Protein AF-A0A4Q5WUY0-F1 (afdb_monomer)

Structure (mmCIF, N/CA/C/O backbone):
data_AF-A0A4Q5WUY0-F1
#
_entry.id   AF-A0A4Q5WUY0-F1
#
loop_
_atom_site.group_PDB
_atom_site.id
_atom_site.type_symbol
_atom_site.label_atom_id
_atom_site.label_alt_id
_atom_site.label_comp_id
_atom_site.label_asym_id
_atom_site.label_entity_id
_atom_site.label_seq_id
_atom_site.pdbx_PDB_ins_code
_atom_site.Cartn_x
_atom_site.Cartn_y
_atom_site.Cartn_z
_atom_site.occupancy
_atom_site.B_iso_or_equiv
_atom_site.auth_seq_id
_atom_site.auth_comp_id
_atom_site.auth_asym_id
_atom_site.auth_atom_id
_atom_site.pdbx_PDB_model_num
ATOM 1 N N . MET A 1 1 ? -27.852 2.510 27.906 1.00 61.91 1 MET A N 1
ATOM 2 C CA . MET A 1 1 ? -26.648 3.378 27.878 1.00 61.91 1 MET A CA 1
ATOM 3 C C . MET A 1 1 ? -25.350 2.565 27.830 1.00 61.91 1 MET A C 1
ATOM 5 O O . MET A 1 1 ? -24.625 2.696 26.857 1.00 61.91 1 MET A O 1
ATOM 9 N N . ARG A 1 2 ? -25.082 1.668 28.798 1.00 67.31 2 ARG A N 1
ATOM 10 C CA . ARG A 1 2 ? -23.842 0.852 28.848 1.00 67.31 2 ARG A CA 1
ATOM 11 C C . ARG A 1 2 ? -23.657 -0.089 27.644 1.00 67.31 2 ARG A C 1
ATOM 13 O O . ARG A 1 2 ? -22.570 -0.141 27.086 1.00 67.31 2 ARG A O 1
ATOM 20 N N . SER A 1 3 ? -24.718 -0.762 27.191 1.00 76.44 3 SER A N 1
ATOM 21 C CA . SER A 1 3 ? -24.634 -1.687 26.045 1.00 76.44 3 SER A CA 1
ATOM 22 C C . SER A 1 3 ? -24.416 -0.974 24.706 1.00 76.44 3 SER A C 1
ATOM 24 O O . SER A 1 3 ? -23.658 -1.458 23.880 1.00 76.44 3 SER A O 1
ATOM 26 N N . LEU A 1 4 ? -25.015 0.208 24.506 1.00 88.94 4 LEU A N 1
ATOM 27 C CA . LEU A 1 4 ? -24.793 1.030 23.306 1.00 88.94 4 LEU A CA 1
ATOM 28 C C . LEU A 1 4 ? -23.346 1.533 23.226 1.00 88.94 4 LEU A C 1
ATOM 30 O O . LEU A 1 4 ? -22.738 1.472 22.162 1.00 88.94 4 LEU A O 1
ATOM 34 N N . ALA A 1 5 ? -22.775 1.958 24.357 1.00 89.00 5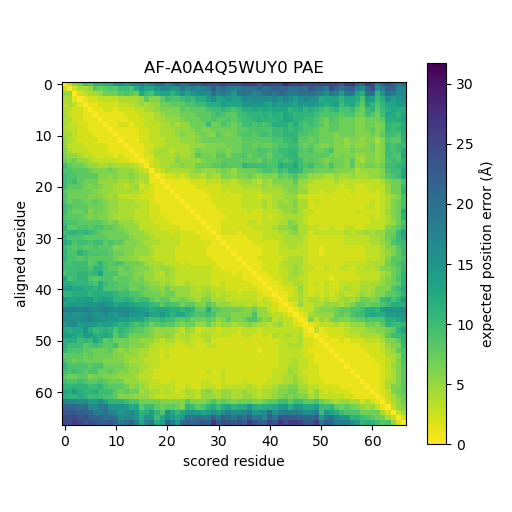 ALA A N 1
ATOM 35 C CA . ALA A 1 5 ? -21.366 2.336 24.433 1.00 89.00 5 ALA A CA 1
ATOM 36 C C . ALA A 1 5 ? -20.435 1.151 24.122 1.00 89.00 5 ALA A C 1
ATOM 38 O O . ALA A 1 5 ? -19.440 1.324 23.424 1.00 89.00 5 ALA A O 1
ATOM 39 N N . ALA A 1 6 ? -20.782 -0.060 24.573 1.00 90.69 6 ALA A N 1
ATOM 40 C CA . ALA A 1 6 ? -20.028 -1.269 24.248 1.00 90.69 6 ALA A CA 1
ATOM 41 C C . ALA A 1 6 ? -20.067 -1.591 22.744 1.00 90.69 6 ALA A C 1
ATOM 43 O O . ALA A 1 6 ? -19.018 -1.828 22.153 1.00 90.69 6 ALA A O 1
ATOM 44 N N . PHE A 1 7 ? -21.239 -1.529 22.100 1.00 93.62 7 PHE A N 1
ATOM 45 C CA . PHE A 1 7 ? -21.343 -1.715 20.646 1.00 93.62 7 PHE A CA 1
ATOM 46 C C . PHE A 1 7 ? -20.549 -0.665 19.867 1.00 93.62 7 PHE A C 1
ATOM 48 O O . PHE A 1 7 ? -19.870 -1.002 18.899 1.00 93.62 7 PHE A O 1
ATOM 55 N N . PHE A 1 8 ? -20.595 0.592 20.307 1.00 92.38 8 PHE A N 1
ATOM 56 C CA . PHE A 1 8 ? -19.837 1.671 19.686 1.00 92.38 8 PHE A CA 1
ATOM 57 C C . PHE A 1 8 ? -18.322 1.446 19.801 1.00 92.38 8 PHE A C 1
ATOM 59 O O . PHE A 1 8 ? -17.609 1.555 18.808 1.00 92.38 8 PHE A O 1
ATOM 66 N N . LEU A 1 9 ? -17.832 1.046 20.978 1.00 90.19 9 LEU A N 1
ATOM 67 C CA . LEU A 1 9 ? -16.420 0.710 21.179 1.00 90.19 9 LEU A CA 1
ATOM 68 C C . LEU A 1 9 ? -15.977 -0.485 20.328 1.00 90.19 9 LEU A C 1
ATOM 70 O O . LEU A 1 9 ? -14.921 -0.431 19.704 1.00 90.19 9 LEU A O 1
ATOM 74 N N . VAL A 1 10 ? -16.792 -1.540 20.253 1.00 91.94 10 VAL A N 1
ATOM 75 C CA . VAL A 1 10 ? -16.504 -2.701 19.397 1.00 91.94 10 VAL A CA 1
ATOM 76 C C . VAL A 1 10 ? -16.419 -2.281 17.929 1.00 91.94 10 VAL A C 1
ATOM 78 O O . VAL A 1 10 ? -15.484 -2.675 17.234 1.00 91.94 10 VAL A O 1
ATOM 81 N N . LEU A 1 11 ? -17.339 -1.434 17.460 1.00 90.19 11 LEU A N 1
ATOM 82 C CA . LEU A 1 11 ? -17.317 -0.919 16.092 1.00 90.19 11 LEU A CA 1
ATOM 83 C C . LEU A 1 11 ? -16.039 -0.118 15.797 1.00 90.19 11 LEU A C 1
ATOM 85 O O . LEU A 1 11 ? -15.439 -0.305 14.740 1.00 90.19 11 LEU A O 1
ATOM 89 N N . LEU A 1 12 ? -15.589 0.727 16.729 1.00 88.56 12 LEU A N 1
ATOM 90 C CA . LEU A 1 12 ? -14.350 1.497 16.578 1.00 88.56 12 LEU A CA 1
ATOM 91 C C . LEU A 1 12 ? -13.114 0.594 16.467 1.00 88.56 12 LEU A C 1
ATOM 93 O O . LEU A 1 12 ? -12.294 0.783 15.568 1.00 88.56 12 LEU A O 1
ATOM 97 N N . VAL A 1 13 ? -13.008 -0.424 17.325 1.00 87.00 13 VAL A N 1
ATOM 98 C CA . VAL A 1 13 ? -11.894 -1.388 17.294 1.00 87.00 13 VAL A CA 1
ATOM 99 C C . VAL A 1 13 ? -11.873 -2.172 15.978 1.00 87.00 13 VAL A C 1
ATOM 101 O O . VAL A 1 13 ? -10.807 -2.395 15.392 1.00 87.00 13 VAL A O 1
ATOM 104 N N . LEU A 1 14 ? -13.047 -2.559 15.474 1.00 86.12 14 LEU A N 1
ATOM 105 C CA . LEU A 1 14 ? -13.167 -3.216 14.175 1.00 86.12 14 LEU A CA 1
ATOM 106 C C . LEU A 1 14 ? -12.706 -2.286 13.045 1.00 86.12 14 LEU A C 1
ATOM 108 O O . LEU A 1 14 ? -11.851 -2.678 12.255 1.00 86.12 14 LEU A O 1
ATOM 112 N N . LEU A 1 15 ? -13.198 -1.045 12.991 1.00 84.06 15 LEU A N 1
ATOM 113 C CA . LEU A 1 15 ? -12.821 -0.068 11.959 1.00 84.06 15 LEU A CA 1
ATOM 114 C C . LEU A 1 15 ? -11.306 0.208 11.928 1.00 84.06 15 LEU A C 1
ATOM 116 O O . LEU A 1 15 ? -10.699 0.245 10.851 1.00 84.06 15 LEU A O 1
ATOM 120 N N . GLN A 1 16 ? -10.673 0.328 13.098 1.00 80.69 16 GLN A N 1
ATOM 121 C CA . GLN A 1 16 ? -9.220 0.479 13.203 1.00 80.69 16 GLN A CA 1
ATOM 122 C C . GLN A 1 16 ? -8.482 -0.754 12.666 1.00 80.69 16 GLN A C 1
ATOM 124 O O . GLN A 1 16 ? -7.492 -0.627 11.941 1.00 80.69 16 GLN A O 1
ATOM 129 N N . SER A 1 17 ? -8.996 -1.950 12.953 1.00 80.25 17 SER A N 1
ATOM 130 C CA . SER A 1 17 ? -8.411 -3.205 12.476 1.00 80.25 17 SER A CA 1
ATOM 131 C C . SER A 1 17 ? -8.520 -3.340 10.956 1.00 80.25 17 SER A C 1
ATOM 133 O O . SER A 1 17 ? -7.539 -3.691 10.300 1.0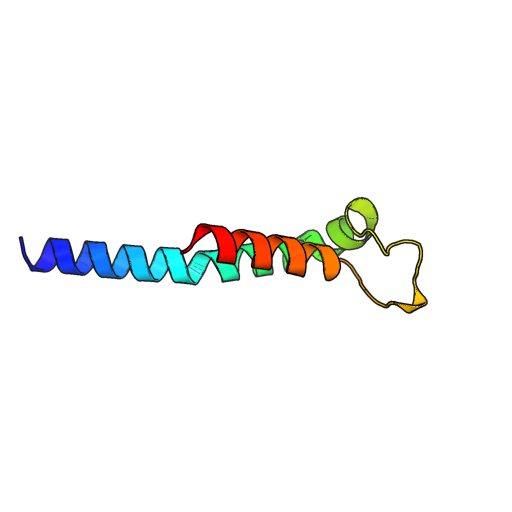0 80.25 17 SER A O 1
ATOM 135 N N . PHE A 1 18 ? -9.670 -3.000 10.366 1.00 84.88 18 PHE A N 1
ATOM 136 C CA . PHE A 1 18 ? -9.915 -3.139 8.925 1.00 84.88 18 PHE A CA 1
ATOM 137 C C . PHE A 1 18 ? -9.079 -2.194 8.056 1.00 84.88 18 PHE A C 1
ATOM 139 O O . PHE A 1 18 ? -8.793 -2.524 6.906 1.00 84.88 18 PHE A O 1
ATOM 146 N N . SER A 1 19 ? -8.623 -1.060 8.589 1.00 81.81 19 SER A N 1
ATOM 147 C CA . SER A 1 19 ? -7.894 -0.049 7.811 1.00 81.81 19 SER A CA 1
ATOM 148 C C . SER A 1 19 ? -6.637 -0.610 7.125 1.00 81.81 19 SER A C 1
ATOM 150 O O . SER A 1 19 ? -6.399 -0.352 5.945 1.00 81.81 19 SER A O 1
ATOM 152 N N . LYS A 1 20 ? -5.864 -1.463 7.812 1.0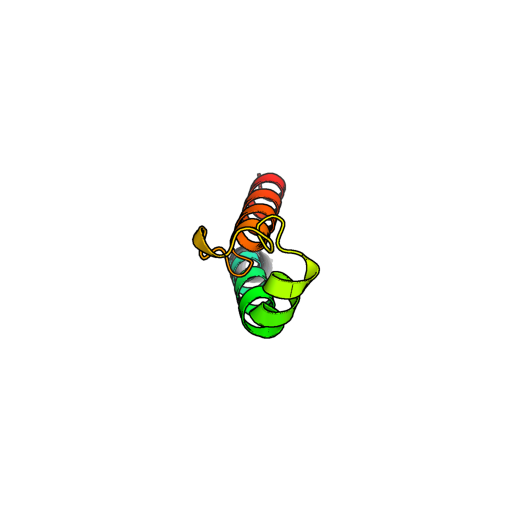0 86.62 20 LYS A N 1
ATOM 153 C CA . LYS A 1 20 ? -4.673 -2.120 7.234 1.00 86.62 20 LYS A CA 1
ATOM 154 C C . LYS A 1 20 ? -5.036 -3.159 6.168 1.00 86.62 20 LYS A C 1
ATOM 156 O O . LYS A 1 20 ? -4.352 -3.267 5.148 1.00 86.62 20 LYS A O 1
ATOM 161 N N . TRP A 1 21 ? -6.123 -3.898 6.386 1.00 89.38 21 TRP A N 1
ATOM 162 C CA . TRP A 1 21 ? -6.616 -4.908 5.447 1.00 89.38 21 TRP A CA 1
ATOM 163 C C . TRP A 1 21 ? -7.095 -4.283 4.142 1.00 89.38 21 TRP A C 1
ATOM 165 O O . TRP A 1 21 ? -6.769 -4.799 3.078 1.00 89.38 21 TRP A O 1
ATOM 175 N N . VAL A 1 22 ? -7.786 -3.142 4.208 1.00 90.31 22 VAL A N 1
ATOM 176 C CA . VAL A 1 22 ? -8.223 -2.401 3.016 1.00 90.31 22 VAL A CA 1
ATOM 177 C C . VAL A 1 22 ? -7.024 -1.964 2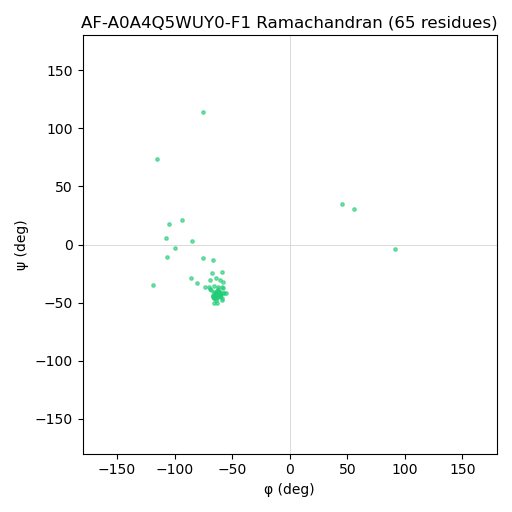.173 1.00 90.31 22 VAL A C 1
ATOM 179 O O . VAL A 1 22 ? -7.034 -2.157 0.961 1.00 90.31 22 VAL A O 1
ATOM 182 N N . ILE A 1 23 ? -5.954 -1.454 2.796 1.00 91.38 23 ILE A N 1
ATOM 183 C CA . ILE A 1 23 ? -4.729 -1.051 2.081 1.00 91.38 23 ILE A CA 1
ATOM 184 C C . ILE A 1 23 ? -4.073 -2.251 1.382 1.00 91.38 23 ILE A C 1
ATOM 186 O O . ILE A 1 23 ? -3.633 -2.139 0.236 1.00 91.38 23 ILE A O 1
ATOM 190 N N . MET A 1 24 ? -4.003 -3.406 2.052 1.00 91.69 24 MET A N 1
ATOM 191 C CA . MET A 1 24 ? -3.459 -4.620 1.439 1.00 91.69 24 MET A CA 1
ATOM 192 C C . MET A 1 24 ? -4.350 -5.166 0.319 1.00 91.69 24 MET A C 1
ATOM 194 O O . MET A 1 24 ? -3.822 -5.596 -0.706 1.00 91.69 24 MET A O 1
ATOM 198 N N . ALA A 1 25 ? -5.673 -5.123 0.483 1.00 93.06 25 ALA A N 1
ATOM 199 C CA . ALA A 1 25 ? -6.630 -5.564 -0.525 1.00 93.06 25 ALA A CA 1
ATOM 200 C C . ALA A 1 25 ? -6.580 -4.682 -1.782 1.00 93.06 25 ALA A C 1
ATOM 202 O O . ALA A 1 25 ? -6.473 -5.214 -2.886 1.00 93.06 25 ALA A O 1
ATOM 203 N N . ASP A 1 26 ? -6.562 -3.354 -1.623 1.00 91.31 26 ASP A N 1
ATOM 204 C CA . ASP A 1 26 ? -6.390 -2.402 -2.729 1.00 91.31 26 ASP A CA 1
ATOM 205 C C . ASP A 1 26 ? -5.070 -2.649 -3.469 1.00 91.31 26 ASP A C 1
ATOM 207 O O . ASP A 1 26 ? -5.035 -2.766 -4.695 1.00 91.31 26 ASP A O 1
ATOM 211 N N . TYR A 1 27 ? -3.976 -2.835 -2.725 1.00 93.81 27 TYR A N 1
ATOM 212 C CA . TYR A 1 27 ? -2.691 -3.173 -3.326 1.00 93.81 27 TYR A CA 1
ATOM 213 C C . TY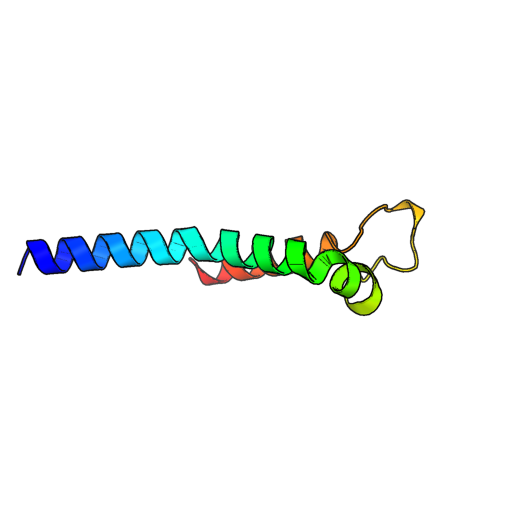R A 1 27 ? -2.726 -4.500 -4.090 1.00 93.81 27 TYR A C 1
ATOM 215 O O . TYR A 1 27 ? -2.133 -4.588 -5.161 1.00 93.81 27 TYR A O 1
ATOM 223 N N . ALA A 1 28 ? -3.387 -5.533 -3.562 1.00 93.06 28 ALA A N 1
ATOM 224 C CA . ALA A 1 28 ? -3.491 -6.828 -4.226 1.00 93.06 28 ALA A CA 1
ATOM 225 C C . ALA A 1 28 ? -4.323 -6.737 -5.514 1.00 93.06 28 ALA A C 1
ATOM 227 O O . ALA A 1 28 ? -3.878 -7.226 -6.553 1.00 93.06 28 ALA A O 1
ATOM 228 N N . ALA A 1 29 ? -5.473 -6.058 -5.462 1.00 95.25 29 ALA A N 1
ATOM 229 C CA . ALA A 1 29 ? -6.355 -5.847 -6.607 1.00 95.25 29 ALA A CA 1
ATOM 230 C C . ALA A 1 29 ? -5.682 -5.011 -7.708 1.00 95.25 29 ALA A C 1
ATOM 232 O O . ALA A 1 29 ? -5.773 -5.341 -8.889 1.00 95.25 29 ALA A O 1
ATOM 233 N N . ASN A 1 30 ? -4.932 -3.974 -7.324 1.00 94.50 30 ASN A N 1
ATOM 234 C CA . ASN A 1 30 ? -4.312 -3.022 -8.247 1.00 94.50 30 ASN A CA 1
ATOM 235 C C . ASN A 1 30 ? -2.798 -3.217 -8.413 1.00 94.50 30 ASN A C 1
ATOM 237 O O . ASN A 1 30 ? -2.100 -2.327 -8.908 1.00 94.50 30 ASN A O 1
ATOM 241 N N . ARG A 1 31 ? -2.253 -4.383 -8.039 1.00 91.81 31 ARG A N 1
ATOM 242 C CA . ARG A 1 31 ? -0.799 -4.614 -7.972 1.00 91.81 31 ARG A CA 1
ATOM 243 C C . ARG A 1 31 ? -0.080 -4.307 -9.281 1.00 91.81 31 ARG A C 1
ATOM 245 O O . ARG A 1 31 ? 0.993 -3.708 -9.266 1.00 91.81 31 ARG A O 1
ATOM 252 N N . ALA A 1 32 ? -0.669 -4.695 -10.412 1.00 91.56 32 ALA A N 1
ATOM 253 C CA . ALA A 1 32 ? -0.096 -4.450 -11.734 1.00 91.56 32 ALA A CA 1
ATOM 254 C C . ALA A 1 32 ? -0.006 -2.949 -12.053 1.00 91.56 32 ALA A C 1
ATOM 256 O O . ALA A 1 32 ? 1.027 -2.484 -12.534 1.00 91.56 32 ALA A O 1
ATOM 257 N N . PHE A 1 33 ? -1.052 -2.183 -11.736 1.00 93.81 33 PHE A N 1
ATOM 258 C CA . PHE A 1 33 ? -1.070 -0.731 -11.904 1.00 93.81 33 PHE A CA 1
ATOM 259 C C . PHE A 1 33 ? -0.067 -0.048 -10.967 1.00 93.81 33 PHE A C 1
ATOM 261 O O . PHE A 1 33 ? 0.742 0.766 -11.408 1.00 93.81 33 PHE A O 1
ATOM 268 N N . VAL A 1 34 ? -0.037 -0.440 -9.690 1.00 93.25 34 VAL A N 1
ATOM 269 C CA . VAL A 1 34 ? 0.910 0.106 -8.707 1.00 93.25 34 VAL A CA 1
ATOM 270 C C . VAL A 1 34 ? 2.355 -0.164 -9.132 1.00 93.25 34 VAL A C 1
ATOM 272 O O . VAL A 1 34 ? 3.185 0.742 -9.088 1.00 93.25 34 VAL A O 1
ATOM 275 N N . ALA A 1 35 ? 2.662 -1.377 -9.597 1.00 92.31 35 ALA A N 1
ATOM 276 C CA . ALA A 1 35 ? 3.994 -1.740 -10.072 1.00 92.31 35 ALA A CA 1
ATOM 277 C C . ALA A 1 35 ? 4.410 -0.979 -11.344 1.00 92.31 35 ALA A C 1
ATOM 279 O O . ALA A 1 35 ? 5.583 -0.645 -11.494 1.00 92.31 35 ALA A O 1
ATOM 280 N N . ARG A 1 36 ? 3.468 -0.708 -12.256 1.00 91.88 36 ARG A N 1
ATOM 281 C CA . ARG A 1 36 ? 3.749 -0.051 -13.541 1.00 91.88 36 ARG A CA 1
ATOM 282 C C . ARG A 1 36 ? 3.748 1.471 -13.467 1.00 91.88 36 ARG A C 1
ATOM 284 O O . ARG A 1 36 ? 4.465 2.080 -14.250 1.00 91.88 36 ARG A O 1
ATOM 291 N N . THR A 1 37 ? 2.986 2.081 -12.566 1.00 91.75 37 THR A N 1
ATOM 292 C CA . THR A 1 37 ? 2.755 3.536 -12.591 1.00 91.75 37 THR A CA 1
ATOM 293 C C . THR A 1 37 ? 3.245 4.244 -11.330 1.00 91.75 37 THR A C 1
ATOM 295 O O . THR A 1 37 ? 3.746 5.357 -11.425 1.00 91.75 37 THR A O 1
ATOM 298 N N . LEU A 1 38 ? 3.144 3.616 -10.152 1.00 92.44 38 LEU A N 1
ATOM 299 C CA . LEU A 1 38 ? 3.487 4.253 -8.869 1.00 92.44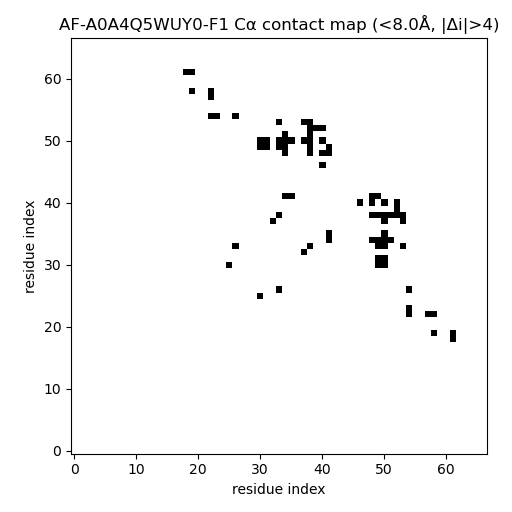 38 LEU A CA 1
ATOM 300 C C . LEU A 1 38 ? 4.804 3.750 -8.259 1.00 92.44 38 LEU A C 1
ATOM 302 O O . LEU A 1 38 ? 5.271 4.296 -7.260 1.00 92.44 38 LEU A O 1
ATOM 306 N N . CYS A 1 39 ? 5.383 2.674 -8.791 1.00 92.25 39 CYS A N 1
ATOM 307 C CA . CYS A 1 39 ? 6.596 2.081 -8.246 1.00 92.25 39 CYS A CA 1
ATOM 308 C C . CYS A 1 39 ? 7.822 2.925 -8.607 1.00 92.25 39 CYS A C 1
ATOM 310 O O . CYS A 1 39 ? 8.237 2.966 -9.757 1.00 92.25 39 CYS A O 1
ATOM 312 N N . GLU A 1 40 ? 8.460 3.510 -7.598 1.00 91.44 40 GLU A N 1
ATOM 313 C CA . GLU A 1 40 ? 9.689 4.303 -7.754 1.00 91.44 40 GLU A CA 1
ATOM 314 C C . GLU A 1 40 ? 10.873 3.458 -8.264 1.00 91.44 40 GLU A C 1
ATOM 316 O O . GLU A 1 40 ? 11.730 3.936 -8.993 1.00 91.44 40 GLU A O 1
ATOM 321 N N . ASN A 1 41 ? 10.875 2.155 -7.956 1.00 89.12 41 ASN A N 1
ATOM 322 C CA . ASN A 1 41 ? 11.892 1.202 -8.413 1.00 89.12 41 ASN A CA 1
ATOM 323 C C . ASN A 1 41 ? 11.504 0.475 -9.715 1.00 89.12 41 ASN A C 1
ATOM 325 O O . ASN A 1 41 ? 12.001 -0.625 -9.962 1.00 89.12 41 ASN A O 1
ATOM 329 N N . ARG A 1 42 ? 10.578 1.017 -10.523 1.00 85.75 42 ARG A N 1
ATOM 330 C CA . ARG A 1 42 ? 10.113 0.356 -11.760 1.00 85.75 42 ARG A CA 1
ATOM 331 C C . ARG A 1 42 ? 11.260 0.088 -12.737 1.00 85.75 42 ARG A C 1
ATOM 333 O O . ARG A 1 42 ? 11.294 -0.979 -13.340 1.00 85.75 42 ARG A O 1
ATOM 340 N N . ASP A 1 43 ? 12.221 1.004 -12.815 1.00 87.94 43 ASP A N 1
ATOM 341 C CA . ASP A 1 43 ? 13.364 0.913 -13.733 1.00 87.94 43 ASP A CA 1
ATOM 342 C C . ASP A 1 43 ? 14.527 0.076 -13.163 1.00 87.94 43 ASP A C 1
ATOM 344 O O . ASP A 1 43 ? 15.575 -0.071 -13.787 1.00 87.94 43 ASP A O 1
ATOM 348 N N . ARG A 1 44 ? 14.345 -0.513 -11.969 1.00 87.06 44 ARG A N 1
ATOM 349 C CA . ARG A 1 44 ? 15.300 -1.427 -11.321 1.00 87.06 44 ARG A CA 1
ATOM 350 C C . ARG A 1 44 ? 14.695 -2.830 -11.182 1.00 87.06 44 ARG A C 1
ATOM 352 O O . ARG A 1 44 ? 14.353 -3.242 -10.068 1.00 87.06 44 ARG A O 1
ATOM 359 N N . PRO A 1 45 ? 14.573 -3.600 -12.278 1.00 75.19 45 PRO A N 1
ATOM 360 C CA . PRO A 1 45 ? 13.939 -4.920 -12.262 1.00 75.19 45 PRO A CA 1
ATOM 361 C C . PRO A 1 45 ? 14.643 -5.915 -11.324 1.00 75.19 45 PRO A C 1
ATOM 363 O O . PRO A 1 45 ? 13.973 -6.733 -10.689 1.00 75.19 45 PRO A O 1
ATOM 366 N N . GLN A 1 46 ? 15.964 -5.789 -11.132 1.00 83.00 46 GLN A N 1
ATOM 367 C CA . GLN A 1 46 ? 16.727 -6.583 -10.159 1.00 83.00 46 GLN A CA 1
ATOM 368 C C . GLN A 1 46 ? 16.240 -6.431 -8.707 1.00 83.00 46 GLN A C 1
ATOM 370 O O . GLN A 1 46 ? 16.408 -7.352 -7.913 1.00 83.00 46 GLN A O 1
ATOM 375 N N . ALA A 1 47 ? 15.574 -5.324 -8.355 1.00 82.06 47 ALA A N 1
ATOM 376 C CA . ALA A 1 47 ? 15.046 -5.106 -7.008 1.00 82.06 47 ALA A CA 1
ATOM 377 C C . ALA A 1 47 ? 13.776 -5.925 -6.706 1.00 82.06 47 ALA A C 1
ATOM 379 O O . ALA A 1 47 ? 13.338 -5.957 -5.557 1.00 82.06 47 ALA A O 1
ATOM 380 N N . ARG A 1 48 ? 13.142 -6.545 -7.720 1.00 83.94 48 ARG A N 1
ATOM 381 C CA . ARG A 1 48 ? 11.894 -7.332 -7.594 1.00 83.94 48 ARG A CA 1
ATOM 382 C C . ARG A 1 48 ? 10.816 -6.647 -6.727 1.00 83.94 48 ARG A C 1
ATOM 384 O O . ARG A 1 48 ? 10.052 -7.307 -6.024 1.00 83.94 48 ARG A O 1
ATOM 391 N N . CYS A 1 49 ? 10.742 -5.311 -6.780 1.00 90.69 49 CYS A N 1
ATOM 392 C CA . CYS A 1 49 ? 9.882 -4.508 -5.904 1.00 90.69 49 CYS A CA 1
ATOM 393 C C . CYS A 1 49 ? 8.394 -4.776 -6.165 1.00 90.69 49 CYS A C 1
ATOM 395 O O . CYS A 1 49 ? 7.624 -5.023 -5.235 1.00 90.69 49 CYS A O 1
ATOM 397 N N . GLY A 1 50 ? 7.982 -4.716 -7.436 1.00 88.69 50 GLY A N 1
ATOM 398 C CA . GLY A 1 50 ? 6.607 -5.000 -7.854 1.00 88.69 50 GLY A CA 1
ATOM 399 C C . GLY A 1 50 ? 5.545 -4.146 -7.155 1.00 88.69 50 GLY A C 1
ATOM 400 O O . GLY A 1 50 ? 4.449 -4.646 -6.926 1.00 88.69 50 GLY A O 1
ATOM 401 N N . GLY A 1 51 ? 5.879 -2.904 -6.776 1.00 91.56 51 GLY A N 1
ATOM 402 C CA . GLY A 1 51 ? 4.980 -1.978 -6.078 1.00 91.56 51 GLY A CA 1
ATOM 403 C C . GLY A 1 51 ? 5.040 -2.020 -4.544 1.00 91.56 51 GLY A C 1
ATOM 404 O O . GLY A 1 51 ? 4.409 -1.183 -3.896 1.00 91.56 51 GLY A O 1
ATOM 405 N N . ARG A 1 52 ? 5.828 -2.924 -3.940 1.00 91.38 52 ARG A N 1
ATOM 406 C CA . ARG A 1 52 ? 5.955 -3.061 -2.473 1.00 91.38 52 ARG A CA 1
ATOM 407 C C . ARG A 1 52 ? 6.430 -1.791 -1.769 1.00 91.38 52 ARG A C 1
ATOM 409 O O . ARG A 1 52 ? 6.005 -1.534 -0.647 1.00 91.38 52 ARG A O 1
ATOM 416 N N . CYS A 1 53 ? 7.262 -0.977 -2.421 1.00 92.75 53 CYS A N 1
ATOM 417 C CA . CYS A 1 53 ? 7.694 0.312 -1.876 1.00 92.75 53 CYS A CA 1
ATOM 418 C C . CYS A 1 53 ? 6.502 1.228 -1.572 1.00 92.75 53 CYS A C 1
ATOM 420 O O . CYS A 1 53 ? 6.493 1.915 -0.554 1.00 92.75 53 CYS A O 1
ATOM 422 N N . GLN A 1 54 ? 5.471 1.193 -2.420 1.00 93.69 54 GLN A N 1
ATOM 423 C CA . GLN A 1 54 ? 4.302 2.039 -2.247 1.00 93.69 54 GLN A CA 1
ATOM 424 C C . GLN A 1 54 ? 3.324 1.477 -1.218 1.00 93.69 54 GLN A C 1
ATOM 426 O O . GLN A 1 54 ? 2.723 2.241 -0.468 1.00 93.69 54 GLN A O 1
ATOM 431 N N . LEU A 1 55 ? 3.222 0.148 -1.117 1.00 92.81 55 LEU A N 1
ATOM 432 C CA . LEU A 1 55 ? 2.498 -0.502 -0.024 1.00 92.81 55 LEU A CA 1
ATOM 433 C C . LEU A 1 55 ? 3.094 -0.117 1.341 1.00 92.81 55 LEU A C 1
ATOM 435 O O . LEU A 1 55 ? 2.361 0.302 2.232 1.00 92.81 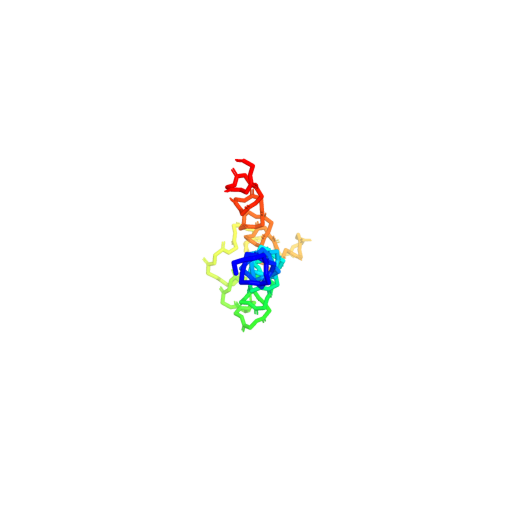55 LEU A O 1
ATOM 439 N N . MET A 1 56 ? 4.422 -0.187 1.477 1.00 91.56 56 MET A N 1
ATOM 440 C CA . MET A 1 56 ? 5.137 0.194 2.703 1.00 91.56 56 MET A CA 1
ATOM 441 C C . MET A 1 56 ? 4.907 1.667 3.066 1.00 91.56 56 MET A C 1
ATOM 443 O O . MET A 1 56 ? 4.604 1.965 4.217 1.00 91.56 56 MET A O 1
ATOM 447 N N . LYS A 1 57 ? 4.976 2.588 2.091 1.00 91.31 57 LYS A N 1
ATOM 448 C CA . LYS A 1 57 ? 4.684 4.017 2.317 1.00 91.31 57 LYS A CA 1
ATOM 449 C C . LYS A 1 57 ? 3.245 4.241 2.806 1.00 91.31 57 LYS A C 1
ATOM 451 O O . LYS A 1 57 ? 3.041 5.003 3.748 1.00 91.31 57 LYS A O 1
ATOM 456 N N . ARG A 1 58 ? 2.254 3.564 2.208 1.00 90.81 58 ARG A N 1
ATOM 457 C CA . ARG A 1 58 ? 0.839 3.665 2.620 1.00 90.81 58 ARG A CA 1
ATOM 458 C C . ARG A 1 58 ? 0.606 3.116 4.029 1.00 90.81 58 ARG A C 1
ATOM 460 O O . ARG A 1 58 ? -0.080 3.764 4.811 1.00 90.81 58 ARG A O 1
ATOM 467 N N . LEU A 1 59 ? 1.208 1.973 4.364 1.00 90.44 59 LEU A N 1
ATOM 468 C CA . LEU A 1 59 ? 1.126 1.379 5.703 1.00 90.44 59 LEU A CA 1
ATOM 469 C C . LEU A 1 59 ? 1.784 2.275 6.759 1.00 90.44 59 LEU A C 1
ATOM 471 O O . LEU A 1 59 ? 1.153 2.584 7.761 1.00 90.44 59 LEU A O 1
ATOM 475 N N . ALA A 1 60 ? 2.995 2.775 6.500 1.00 89.81 60 ALA A N 1
ATOM 476 C CA . ALA A 1 60 ? 3.686 3.684 7.414 1.00 89.81 60 ALA A CA 1
ATOM 477 C C . ALA A 1 60 ? 2.918 5.003 7.626 1.00 89.81 60 ALA A C 1
ATOM 479 O O . ALA A 1 60 ? 2.896 5.540 8.730 1.00 89.81 60 ALA A O 1
ATOM 480 N N . GLY A 1 61 ? 2.267 5.526 6.582 1.00 86.94 61 GLY A N 1
ATOM 481 C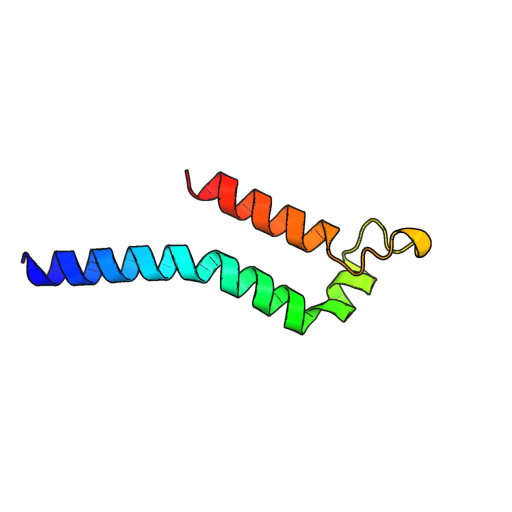 CA . GLY A 1 61 ? 1.406 6.706 6.691 1.00 86.94 61 GLY A CA 1
ATOM 482 C C . GLY A 1 61 ? 0.111 6.456 7.471 1.00 86.94 61 GLY A C 1
ATOM 483 O O . GLY A 1 61 ? -0.384 7.374 8.119 1.00 86.94 61 GLY A O 1
ATOM 484 N N . ALA A 1 62 ? -0.427 5.233 7.421 1.00 83.44 62 ALA A N 1
ATOM 485 C CA . ALA A 1 62 ? -1.597 4.834 8.199 1.00 83.44 62 ALA A CA 1
ATOM 486 C C . ALA A 1 62 ? -1.261 4.636 9.685 1.00 83.44 62 ALA A C 1
ATOM 488 O O . ALA A 1 62 ? -2.063 5.009 10.532 1.00 83.44 62 ALA A O 1
ATOM 489 N N . GLU A 1 63 ? -0.070 4.117 10.001 1.00 76.00 63 GLU A N 1
ATOM 490 C CA . GLU A 1 63 ? 0.394 3.957 11.387 1.00 76.00 63 GLU A CA 1
ATOM 491 C C . GLU A 1 63 ? 0.625 5.319 12.055 1.00 76.00 63 GLU A C 1
ATOM 493 O O . GLU A 1 63 ? 0.121 5.560 13.142 1.00 76.00 63 GLU A O 1
ATOM 498 N N . LYS A 1 64 ? 1.267 6.271 11.362 1.00 67.38 64 LYS A N 1
ATOM 499 C CA . LYS A 1 64 ? 1.517 7.627 11.896 1.00 67.38 64 LYS A CA 1
ATOM 500 C C . LYS A 1 64 ? 0.266 8.486 12.118 1.00 67.38 64 LYS A C 1
ATOM 502 O O . LYS A 1 64 ? 0.376 9.554 12.705 1.00 67.38 64 LYS A O 1
ATOM 507 N N . LYS A 1 65 ? -0.889 8.087 11.577 1.00 57.97 65 LYS A N 1
ATOM 508 C CA . LYS A 1 65 ? -2.175 8.783 11.762 1.00 57.97 65 LYS A CA 1
ATOM 509 C C . LYS A 1 65 ? -3.060 8.126 12.827 1.00 57.97 65 LYS A C 1
ATOM 511 O O . LYS A 1 65 ? -4.157 8.622 13.059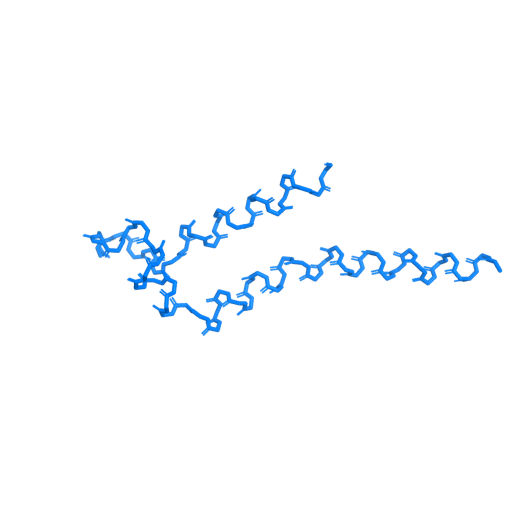 1.00 57.97 65 LYS A O 1
ATOM 516 N N . GLY A 1 66 ? -2.622 7.001 13.397 1.00 54.09 66 GLY A N 1
ATOM 517 C CA . GLY A 1 66 ? -3.370 6.213 14.377 1.00 54.09 66 GLY A CA 1
ATOM 518 C C . GLY A 1 66 ? -2.847 6.294 15.814 1.00 54.09 66 GLY A C 1
ATOM 519 O O . GLY A 1 66 ? -3.381 5.564 16.645 1.00 54.09 66 GLY A O 1
ATOM 520 N N . ASP A 1 67 ? -1.845 7.139 16.080 1.00 41.56 67 ASP A N 1
ATOM 521 C CA . ASP A 1 67 ? -1.371 7.538 17.419 1.00 41.56 67 ASP A CA 1
ATOM 522 C C . ASP A 1 67 ? -1.848 8.961 17.749 1.00 41.56 67 ASP A C 1
ATOM 524 O O . ASP A 1 67 ? -1.716 9.843 16.863 1.00 41.56 67 ASP A O 1
#

pLDDT: mean 86.21, std 10.15, range [41.56, 95.25]

Mean predicted aligned error: 6.46 Å

Solvent-accessible surface area (backbone atoms only — not comparable to full-atom values): 3900 Å² total; per-residue (Å²): 112,72,67,60,53,48,54,51,50,53,50,52,56,48,54,63,59,44,54,61,53,53,55,52,49,52,45,64,78,39,30,69,56,36,23,74,74,64,25,87,58,54,91,41,68,91,67,69,52,69,24,49,69,50,53,52,52,53,52,55,56,53,56,72,70,72,112

Secondary structure (DSSP, 8-state):
-HHHHHHHHHHHHHHHHHHHHHHHHHHHHTHHHIIIII-TTTT-GGG--TTHHHHHHHHHHHHTT--

Radius of gyration: 16.74 Å; Cα contacts (8 Å, |Δi|>4): 41; chains: 1; bounding box: 43×16×43 Å

Foldseek 3Di:
DVVVVVVVVVVVVVVLVCPLVVLVVVCVVCLQVLLCPVDPCNVPVVVVCSNVVVSVVSVVVSVVVPD

Sequence (67 aa):
MRSLAAFFLVLLVLLQSFSKWVIMADYAANRAFVARTLCENRDRPQARCGGRCQLMKRLAGAEKKGD